Protein AF-A0A969U3T2-F1 (afdb_monomer_lite)

Sequence (110 aa):
MPQEIKPEDNSDESRTGAAPESEQHIDAGDNSSETPTKAPPAAEQQVVRITLVGSRKAVLKTIHTLYLLGFAEVSDWSPPQPVKNSNDVASSLIRRQGTGTIEPSVKPNT

Foldseek 3Di:
DDDDDDPDDDDDDDDDDDDDDDDPDDDDDDDDPPDPPPDPPPQPWDKDKDKDKDAPVVVVVVLVVCVVVVNDDSVQKDDFDDDPPDNMTMIMGIDTHGPPPPPPPPDPDD

Radius of gyration: 33.21 Å; chains: 1; bounding box: 45×76×102 Å

Structure (mmCIF, N/CA/C/O backbone):
data_AF-A0A969U3T2-F1
#
_entry.id   AF-A0A969U3T2-F1
#
loop_
_atom_site.group_PDB
_atom_site.id
_atom_site.type_symbol
_atom_site.label_atom_id
_atom_site.label_alt_id
_atom_site.label_comp_id
_atom_site.label_asym_id
_atom_site.label_entity_id
_atom_site.label_seq_id
_atom_site.pdbx_PDB_ins_code
_atom_site.Cartn_x
_atom_site.Cartn_y
_atom_site.Cartn_z
_atom_site.occupancy
_atom_site.B_iso_or_equiv
_atom_site.auth_seq_id
_atom_site.auth_comp_id
_atom_site.auth_asym_id
_atom_site.auth_atom_id
_atom_site.pdbx_PDB_model_num
ATOM 1 N N . MET A 1 1 ? -3.161 42.250 -54.167 1.00 36.38 1 MET A N 1
ATOM 2 C CA . MET A 1 1 ? -3.877 41.427 -53.168 1.00 36.38 1 MET A CA 1
ATOM 3 C C . MET A 1 1 ? -2.840 40.721 -52.304 1.00 36.38 1 MET A C 1
ATOM 5 O O . MET A 1 1 ? -1.943 40.159 -52.921 1.00 36.38 1 MET A O 1
ATOM 9 N N . PRO A 1 2 ? -2.969 40.642 -50.966 1.00 49.47 2 PRO A N 1
ATOM 10 C CA . PRO A 1 2 ? -3.342 41.642 -49.943 1.00 49.47 2 PRO A CA 1
ATOM 11 C C . PRO A 1 2 ? -2.085 42.140 -49.161 1.00 49.47 2 PRO A C 1
ATOM 13 O O . PRO A 1 2 ? -1.178 41.362 -48.907 1.00 49.47 2 PRO A O 1
ATOM 16 N N . GLN A 1 3 ? -1.839 43.451 -49.063 1.00 42.38 3 GLN A N 1
ATOM 17 C CA . GLN A 1 3 ? -2.119 44.411 -47.968 1.00 42.38 3 GLN A CA 1
ATOM 18 C C . GLN A 1 3 ? -1.319 44.216 -46.658 1.00 42.38 3 GLN A C 1
ATOM 20 O O . GLN A 1 3 ? -1.590 43.331 -45.853 1.00 42.38 3 GLN A O 1
ATOM 25 N N . GLU A 1 4 ? -0.344 45.115 -46.500 1.00 52.62 4 GLU A N 1
ATOM 26 C CA . GLU A 1 4 ? 0.598 45.330 -45.398 1.00 52.62 4 GLU A CA 1
ATOM 27 C C . GLU A 1 4 ? -0.090 46.062 -44.235 1.00 52.62 4 GLU A C 1
ATOM 29 O O . GLU A 1 4 ? -0.755 47.078 -44.439 1.00 52.62 4 GLU A O 1
ATOM 34 N N . ILE A 1 5 ? 0.036 45.534 -43.015 1.00 61.72 5 ILE A N 1
ATOM 35 C CA . ILE A 1 5 ? -0.630 46.078 -41.827 1.00 61.72 5 ILE A CA 1
ATOM 36 C C . ILE A 1 5 ? 0.325 47.079 -41.164 1.00 61.72 5 ILE A C 1
ATOM 38 O O . ILE A 1 5 ? 1.328 46.687 -40.569 1.00 61.72 5 ILE A O 1
ATOM 42 N N . LYS A 1 6 ? 0.034 48.377 -41.304 1.00 60.59 6 LYS A N 1
ATOM 43 C CA . LYS A 1 6 ? 0.716 49.457 -40.574 1.00 60.59 6 LYS A CA 1
ATOM 44 C C . LYS A 1 6 ? 0.370 49.391 -39.079 1.00 60.59 6 LYS A C 1
ATOM 46 O O . LYS A 1 6 ? -0.797 49.177 -38.757 1.00 60.59 6 LYS A O 1
ATOM 51 N N . PRO A 1 7 ? 1.323 49.658 -38.169 1.00 54.84 7 PRO A N 1
ATOM 52 C CA . PRO A 1 7 ? 0.989 50.044 -36.808 1.00 54.84 7 PRO A CA 1
ATOM 53 C C . PRO A 1 7 ? 0.496 51.497 -36.821 1.00 54.84 7 PRO A C 1
ATOM 55 O O . PRO A 1 7 ? 1.249 52.410 -37.164 1.00 54.84 7 PRO A O 1
ATOM 58 N N . GLU A 1 8 ? -0.781 51.699 -36.507 1.00 58.56 8 GLU A N 1
ATOM 59 C CA . GLU A 1 8 ? -1.335 53.027 -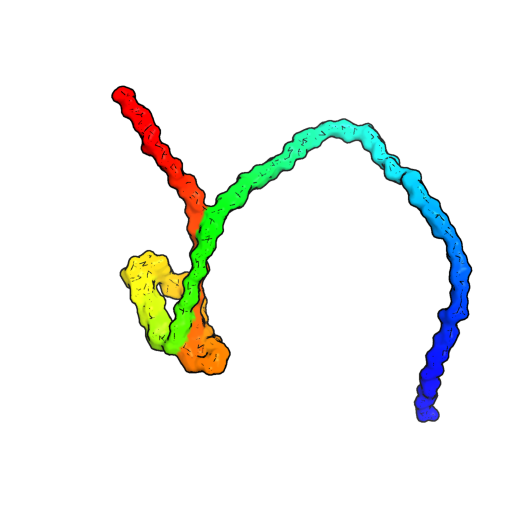36.256 1.00 58.56 8 GLU A CA 1
ATOM 60 C C . GLU A 1 8 ? -0.918 53.509 -34.865 1.00 58.56 8 GLU A C 1
ATOM 62 O O . GLU A 1 8 ? -1.180 52.884 -33.837 1.00 58.56 8 GLU A O 1
ATOM 67 N N . ASP A 1 9 ? -0.213 54.630 -34.911 1.00 52.78 9 ASP A N 1
ATOM 68 C CA . ASP A 1 9 ? 0.022 55.593 -33.855 1.00 52.78 9 ASP A CA 1
ATOM 69 C C . ASP A 1 9 ? -1.296 55.988 -33.170 1.00 52.78 9 ASP A C 1
ATOM 71 O O . ASP A 1 9 ? -2.255 56.377 -33.835 1.00 52.78 9 ASP A O 1
ATOM 75 N N . ASN A 1 10 ? -1.345 55.886 -31.843 1.00 50.62 10 ASN A N 1
ATOM 76 C CA . ASN A 1 10 ? -2.302 56.652 -31.052 1.00 50.62 10 ASN A CA 1
ATOM 77 C C . ASN A 1 10 ? -1.682 56.945 -29.682 1.00 50.62 10 ASN A C 1
ATOM 79 O O . ASN A 1 10 ? -1.963 56.288 -28.677 1.00 50.62 10 ASN A O 1
ATOM 83 N N . SER A 1 11 ? -0.765 57.908 -29.678 1.00 54.47 11 SER A N 1
ATOM 84 C CA . SER A 1 11 ? -0.454 58.680 -28.481 1.00 54.47 11 SER A CA 1
ATOM 85 C C . SER A 1 11 ? -1.374 59.894 -28.497 1.00 54.47 11 SER A C 1
ATOM 87 O O . SER A 1 11 ? -1.237 60.687 -29.416 1.00 54.47 11 SER A O 1
ATOM 89 N N . ASP A 1 12 ? -2.256 60.071 -27.509 1.00 44.03 12 ASP A N 1
ATOM 90 C CA . ASP A 1 12 ? -2.364 61.392 -26.881 1.00 44.03 12 ASP A CA 1
ATOM 91 C C . ASP A 1 12 ? -3.111 61.432 -25.535 1.00 44.03 12 ASP A C 1
ATOM 93 O O . ASP A 1 12 ? -4.100 60.740 -25.298 1.00 44.03 12 ASP A O 1
ATOM 97 N N . GLU A 1 13 ? -2.562 62.307 -24.696 1.00 47.41 13 GLU A N 1
ATOM 98 C CA . GLU A 1 13 ? -3.147 63.126 -23.632 1.00 47.41 13 GLU A CA 1
ATOM 99 C C . GLU A 1 13 ? -3.971 62.524 -22.471 1.00 47.41 13 GLU A C 1
ATOM 101 O O . GLU A 1 13 ? -5.192 62.404 -22.477 1.00 47.41 13 GLU A O 1
ATOM 106 N N . SER A 1 14 ? -3.261 62.322 -21.356 1.00 49.41 14 SER A N 1
ATOM 107 C CA . SER A 1 14 ? -3.379 63.108 -20.111 1.00 49.41 14 SER A CA 1
ATOM 108 C C . SER A 1 14 ? -4.633 63.980 -19.890 1.00 49.41 14 SER A C 1
ATOM 110 O O . SER A 1 14 ? -4.778 65.013 -20.534 1.00 49.41 14 SER A O 1
ATOM 112 N N . ARG A 1 15 ? -5.411 63.691 -18.829 1.00 37.94 15 ARG A N 1
ATOM 113 C CA . ARG A 1 15 ? -6.008 64.657 -17.859 1.00 37.94 15 ARG A CA 1
ATOM 114 C C . ARG A 1 15 ? -6.878 63.902 -16.841 1.00 37.94 15 ARG A C 1
ATOM 116 O O . ARG A 1 15 ? -7.762 63.154 -17.218 1.00 37.94 15 ARG A O 1
ATOM 123 N N . THR A 1 16 ? -6.517 63.923 -15.557 1.00 42.00 16 THR A N 1
ATOM 124 C CA . THR A 1 16 ? -7.070 64.823 -14.516 1.00 42.00 16 THR A CA 1
ATOM 125 C C . THR A 1 16 ? -8.369 64.315 -13.889 1.00 42.00 16 THR A C 1
ATOM 127 O O . THR A 1 16 ? -9.340 64.054 -14.582 1.00 42.00 16 THR A O 1
ATOM 130 N N . GLY A 1 17 ? -8.398 64.291 -12.554 1.00 38.97 17 GLY A N 1
ATOM 131 C CA . GLY A 1 17 ? -9.612 64.133 -11.746 1.00 38.97 17 GLY A CA 1
ATOM 132 C C . GLY A 1 17 ? -9.395 63.088 -10.659 1.00 38.97 17 GLY A C 1
ATOM 133 O O . GLY A 1 17 ? -9.463 61.901 -10.928 1.00 38.97 17 GLY A O 1
ATOM 134 N N . ALA A 1 18 ? -8.874 63.493 -9.503 1.00 41.56 18 ALA A N 1
ATOM 135 C CA . ALA A 1 18 ? -9.685 63.843 -8.333 1.00 41.56 18 ALA A CA 1
ATOM 136 C C . ALA A 1 18 ? -10.131 62.592 -7.558 1.00 41.56 18 ALA A C 1
ATOM 138 O O . ALA A 1 18 ? -10.840 61.734 -8.073 1.00 41.56 18 ALA A O 1
ATOM 139 N N . ALA A 1 19 ? -9.695 62.504 -6.302 1.00 51.41 19 ALA A N 1
ATOM 140 C CA . ALA A 1 19 ? -10.286 61.597 -5.332 1.00 51.41 19 ALA A CA 1
ATOM 141 C C . ALA A 1 19 ? -11.789 61.889 -5.196 1.00 51.41 19 ALA A C 1
ATOM 143 O O . ALA A 1 19 ? -12.174 63.059 -5.203 1.00 51.41 19 ALA A O 1
ATOM 144 N N . PRO A 1 20 ? -12.620 60.866 -4.973 1.00 50.00 20 PRO A N 1
ATOM 145 C CA . PRO A 1 20 ? -13.799 61.025 -4.155 1.00 50.00 20 PRO A CA 1
ATOM 146 C C . PRO A 1 20 ? -13.546 60.348 -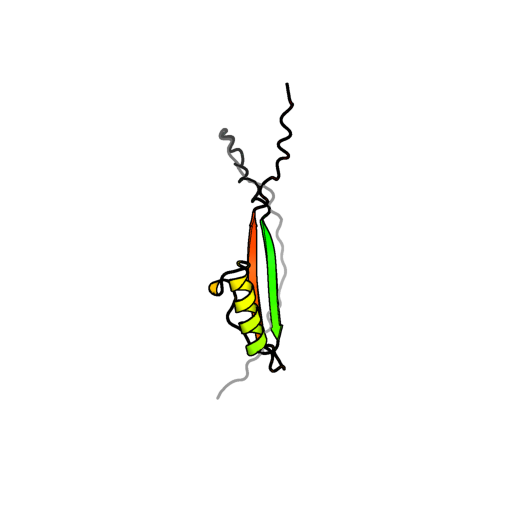2.811 1.00 50.00 20 PRO A C 1
ATOM 148 O O . PRO A 1 20 ? -13.387 59.131 -2.697 1.00 50.00 20 PRO A O 1
ATOM 151 N N . GLU A 1 21 ? -13.463 61.207 -1.805 1.00 45.28 21 GLU A N 1
ATOM 152 C CA . GLU A 1 21 ? -13.693 60.882 -0.412 1.00 45.28 21 GLU A CA 1
ATOM 153 C C . GLU A 1 21 ? -15.050 60.182 -0.241 1.00 45.28 21 GLU A C 1
ATOM 155 O O . GLU A 1 21 ? -16.011 60.460 -0.954 1.00 45.28 21 GLU A O 1
ATOM 160 N N . SER A 1 22 ? -15.067 59.258 0.717 1.00 51.56 22 SER A N 1
ATOM 161 C CA . SER A 1 22 ? -16.125 59.025 1.699 1.00 51.56 22 SER A CA 1
ATOM 162 C C . SER A 1 22 ? -17.565 59.344 1.301 1.00 51.56 22 SER A C 1
ATOM 164 O O . SER A 1 22 ? -17.946 60.502 1.287 1.00 51.56 22 SER A O 1
ATOM 166 N N . GLU A 1 23 ? -18.392 58.300 1.204 1.00 49.19 23 GLU A N 1
ATOM 167 C CA . GLU A 1 23 ? -19.716 58.271 1.846 1.00 49.19 23 GLU A CA 1
ATOM 168 C C . GLU A 1 23 ? -20.237 56.821 1.878 1.00 49.19 23 GLU A C 1
ATOM 170 O O . GLU A 1 23 ? -21.015 56.374 1.040 1.00 49.19 23 GLU A O 1
ATOM 175 N N . GLN A 1 24 ? -19.763 56.039 2.856 1.00 52.97 24 GLN A N 1
ATOM 176 C CA . GLN A 1 24 ? -20.467 54.826 3.278 1.00 52.97 24 GLN A CA 1
ATOM 177 C C . GLN A 1 24 ? -21.530 55.242 4.292 1.00 52.97 24 GLN A C 1
ATOM 179 O O . GLN A 1 24 ? -21.236 55.477 5.462 1.00 52.97 24 GLN A O 1
ATOM 184 N N . HIS A 1 25 ? -22.764 55.362 3.819 1.00 44.28 25 HIS A N 1
ATOM 185 C CA . HIS A 1 25 ? -23.936 55.546 4.660 1.00 44.28 25 HIS A CA 1
ATOM 186 C C . HIS A 1 25 ? -24.321 54.178 5.246 1.00 44.28 25 HIS A C 1
ATOM 188 O O . HIS A 1 25 ? -24.993 53.388 4.583 1.00 44.28 25 HIS A O 1
ATOM 194 N N . ILE A 1 26 ? -23.847 53.862 6.456 1.00 55.03 26 ILE A N 1
ATOM 195 C CA . ILE A 1 26 ? -24.353 52.719 7.228 1.00 55.03 26 ILE A CA 1
ATOM 196 C C . ILE A 1 26 ? -25.357 53.222 8.264 1.00 55.03 26 ILE A C 1
ATOM 198 O O . ILE A 1 26 ? -25.014 53.904 9.227 1.00 55.03 26 ILE A O 1
ATOM 202 N N . ASP A 1 27 ? -26.620 52.910 7.989 1.00 52.56 27 ASP A N 1
ATOM 203 C CA . ASP A 1 27 ? -27.760 53.108 8.874 1.00 52.56 27 ASP A CA 1
ATOM 204 C C . ASP A 1 27 ? -27.610 52.228 10.126 1.00 52.56 27 ASP A C 1
ATOM 206 O O . ASP A 1 27 ? -27.190 51.069 10.055 1.00 52.56 27 ASP A O 1
ATOM 210 N N . ALA A 1 28 ? -27.901 52.808 11.287 1.00 58.16 28 ALA A N 1
ATOM 211 C CA . ALA A 1 28 ? -27.817 52.139 12.573 1.00 58.16 28 ALA A CA 1
ATOM 212 C C . ALA A 1 28 ? -29.054 51.254 12.790 1.00 58.16 28 ALA A C 1
ATOM 214 O O . ALA A 1 28 ? -30.165 51.760 12.911 1.00 58.16 28 ALA A O 1
ATOM 215 N N . GLY A 1 29 ? -28.848 49.943 12.925 1.00 45.25 29 GLY A N 1
ATOM 216 C CA . GLY A 1 29 ? -29.920 48.987 13.203 1.00 45.25 29 GLY A CA 1
ATOM 217 C C . GLY A 1 29 ? -29.434 47.730 13.921 1.00 45.25 29 GLY A C 1
ATOM 218 O O . GLY A 1 29 ? -29.166 46.721 13.288 1.00 45.25 29 GLY A O 1
ATOM 219 N N . ASP A 1 30 ? -29.308 47.852 15.241 1.00 44.44 30 ASP A N 1
ATOM 220 C CA . ASP A 1 30 ? -29.564 46.853 16.293 1.00 44.44 30 ASP A CA 1
ATOM 221 C C . ASP A 1 30 ? -29.065 45.390 16.149 1.00 44.44 30 ASP A C 1
ATOM 223 O O . ASP A 1 30 ? -29.623 44.549 15.452 1.00 44.44 30 ASP A O 1
ATOM 227 N N . ASN A 1 31 ? -28.028 45.099 16.943 1.00 58.19 31 ASN A N 1
ATOM 228 C CA . ASN A 1 31 ? -27.806 43.903 17.765 1.00 58.19 31 ASN A CA 1
ATOM 229 C C . ASN A 1 31 ? -28.385 42.541 17.310 1.00 58.19 31 ASN A C 1
ATOM 231 O O . ASN A 1 31 ? -29.530 42.185 17.585 1.00 58.19 31 ASN A O 1
ATOM 235 N N . SER A 1 32 ? -27.493 41.655 16.868 1.00 49.19 32 SER A N 1
ATOM 236 C CA . SER A 1 32 ? -27.493 40.264 17.333 1.00 49.19 32 SER A CA 1
ATOM 237 C C . SER A 1 32 ? -26.057 39.764 17.394 1.00 49.19 32 SER A C 1
ATOM 239 O O . SER A 1 32 ? -25.341 39.720 16.399 1.00 49.19 32 SER A O 1
ATOM 241 N N . SER A 1 33 ? -25.616 39.458 18.612 1.00 53.53 33 SER A N 1
ATOM 242 C CA . SER A 1 33 ? -24.301 38.909 18.916 1.00 53.53 33 SER A CA 1
ATOM 243 C C . SER A 1 33 ? -24.183 37.499 18.328 1.00 53.53 33 SER A C 1
ATOM 245 O O . SER A 1 33 ? -24.454 36.500 18.993 1.00 53.53 33 SER A O 1
ATOM 247 N N . GLU A 1 34 ? -23.793 37.404 17.059 1.00 54.28 34 GLU A N 1
ATOM 248 C CA . GLU A 1 34 ? -23.301 36.155 16.495 1.00 54.28 34 GLU A CA 1
ATOM 249 C C . GLU A 1 34 ? -21.894 35.934 17.045 1.00 54.28 34 GLU A C 1
ATOM 251 O O . GLU A 1 34 ? -20.886 36.416 16.527 1.00 54.28 34 GLU A O 1
ATOM 256 N N . THR A 1 35 ? -21.826 35.220 18.166 1.00 55.22 35 THR A N 1
ATOM 257 C CA . THR A 1 35 ? -20.577 34.587 18.569 1.00 55.22 35 THR A CA 1
ATOM 258 C C . THR A 1 35 ? -20.115 33.726 17.390 1.00 55.22 35 THR A C 1
ATOM 260 O O . THR A 1 35 ? -20.899 32.907 16.899 1.00 55.22 35 THR A O 1
ATOM 263 N N . PRO A 1 36 ? -18.873 33.872 16.888 1.00 55.62 36 PRO A N 1
ATOM 264 C CA . PRO A 1 36 ? -18.361 32.901 15.946 1.00 55.62 36 PRO A CA 1
ATOM 265 C C . PRO A 1 36 ? -18.310 31.599 16.734 1.00 55.62 36 PRO A C 1
ATOM 267 O O . PRO A 1 36 ? -17.497 31.449 17.649 1.00 55.62 36 PRO A O 1
ATOM 270 N N . THR A 1 37 ? -19.231 30.681 16.435 1.00 56.62 37 THR A N 1
ATOM 271 C CA . THR A 1 37 ? -19.152 29.309 16.920 1.00 56.62 37 THR A CA 1
ATOM 272 C C . THR A 1 37 ? -17.832 28.782 16.389 1.00 56.62 37 THR A C 1
ATOM 274 O O . THR A 1 37 ? -17.708 28.402 15.226 1.00 56.62 37 THR A O 1
ATOM 277 N N . LYS A 1 38 ? -16.803 28.867 17.235 1.00 59.69 38 LYS A N 1
ATOM 278 C CA . LYS A 1 38 ? -15.486 28.312 16.990 1.00 59.69 38 LYS A CA 1
ATOM 279 C C . LYS A 1 38 ? -15.737 26.831 16.780 1.00 59.69 38 LYS A C 1
ATOM 281 O O . LYS A 1 38 ? -16.006 26.112 17.742 1.00 59.69 38 LYS A O 1
ATOM 286 N N . ALA A 1 39 ? -15.708 26.404 15.517 1.00 64.56 39 ALA A N 1
ATOM 287 C CA . ALA A 1 39 ? -15.652 24.996 15.176 1.00 64.56 39 ALA A CA 1
ATOM 288 C C . ALA A 1 39 ? -14.622 24.354 16.120 1.00 64.56 39 ALA A C 1
ATOM 290 O O . ALA A 1 39 ? -13.557 24.959 16.322 1.00 64.56 39 ALA A O 1
ATOM 291 N N . PRO A 1 40 ? -14.938 23.211 16.760 1.00 64.50 40 PRO A N 1
ATOM 292 C CA . PRO A 1 40 ? -13.991 22.547 17.644 1.00 64.50 40 PRO A CA 1
ATOM 293 C C . PRO A 1 40 ? -12.641 22.486 16.929 1.00 64.50 40 PRO A C 1
ATOM 295 O O . PRO A 1 40 ? -12.639 22.162 15.735 1.00 64.50 40 PRO A O 1
ATOM 298 N N . PRO A 1 41 ? -11.523 22.862 17.583 1.00 59.78 41 PRO A N 1
ATOM 299 C CA . PRO A 1 41 ? -10.220 22.804 16.939 1.00 59.78 41 PRO A CA 1
ATOM 300 C C . PRO A 1 41 ? -10.093 21.407 16.350 1.00 59.78 41 PRO A C 1
ATOM 302 O O . PRO A 1 41 ? -10.264 20.427 17.076 1.00 59.78 41 PRO A O 1
ATOM 305 N N . ALA A 1 42 ? -9.938 21.332 15.025 1.00 64.12 42 ALA A N 1
ATOM 306 C CA . ALA A 1 42 ? -9.821 20.068 14.324 1.00 64.12 42 ALA A CA 1
ATOM 307 C C . ALA A 1 42 ? -8.740 19.280 15.057 1.00 64.12 42 ALA A C 1
ATOM 309 O O . ALA A 1 42 ? -7.590 19.715 15.059 1.00 64.12 42 ALA A O 1
ATOM 310 N N . ALA A 1 43 ? -9.140 18.214 15.761 1.00 65.19 43 ALA A N 1
ATOM 311 C CA . ALA A 1 43 ? -8.224 17.418 16.562 1.00 65.19 43 ALA A CA 1
ATOM 312 C C . ALA A 1 43 ? -7.004 17.133 15.689 1.00 65.19 43 ALA A C 1
ATOM 314 O O . ALA A 1 43 ? -7.177 16.671 14.558 1.00 65.19 43 ALA A O 1
ATOM 315 N N . GLU A 1 44 ? -5.813 17.514 16.149 1.00 67.94 44 GLU A N 1
ATOM 316 C CA . GLU A 1 44 ? -4.598 17.449 15.342 1.00 67.94 44 GLU A CA 1
ATOM 317 C C . GLU A 1 44 ? -4.357 15.983 14.972 1.00 67.94 44 GLU A C 1
ATOM 319 O O . GLU A 1 44 ? -3.879 15.183 15.774 1.00 67.94 44 GLU A O 1
ATOM 324 N N . GLN A 1 45 ? -4.795 15.588 13.777 1.00 74.38 45 GLN A N 1
ATOM 325 C CA . GLN A 1 45 ? -4.668 14.220 13.301 1.00 74.38 45 GLN A CA 1
ATOM 326 C C . GLN A 1 45 ? -3.224 14.021 12.861 1.00 74.38 45 GLN A C 1
ATOM 328 O O . GLN A 1 45 ? -2.785 14.608 11.869 1.00 74.38 45 GLN A O 1
ATOM 333 N N . GLN A 1 46 ? -2.487 13.167 13.564 1.00 82.56 46 GLN A N 1
ATOM 334 C CA . GLN A 1 46 ? -1.140 12.812 13.149 1.00 82.56 46 GLN A CA 1
ATOM 335 C C . GLN A 1 46 ? -1.223 11.951 11.887 1.00 82.56 46 GLN A C 1
ATOM 337 O O . GLN A 1 46 ? -1.806 10.865 11.890 1.00 82.56 46 GLN A O 1
ATOM 342 N N . VAL A 1 47 ? -0.642 12.433 10.789 1.00 89.25 47 VAL A N 1
ATOM 343 C CA . VAL A 1 47 ? -0.606 11.699 9.521 1.00 89.25 47 VAL A CA 1
ATOM 344 C C . VAL A 1 47 ? 0.704 10.923 9.421 1.00 89.25 47 VAL A C 1
ATOM 346 O O . VAL A 1 47 ? 1.779 11.514 9.363 1.00 89.25 47 VAL A O 1
ATOM 349 N N . VAL A 1 48 ? 0.613 9.597 9.351 1.00 91.06 48 VAL A N 1
ATOM 350 C CA . VAL A 1 48 ? 1.740 8.698 9.080 1.00 91.06 48 VAL A CA 1
ATOM 351 C C . VAL A 1 48 ? 1.739 8.352 7.594 1.00 91.06 48 VAL A C 1
ATOM 353 O O . VAL A 1 48 ? 0.717 7.928 7.050 1.00 91.06 48 VAL A O 1
ATOM 356 N N . ARG A 1 49 ? 2.885 8.537 6.933 1.00 95.19 49 ARG A N 1
ATOM 357 C CA . ARG A 1 49 ? 3.096 8.1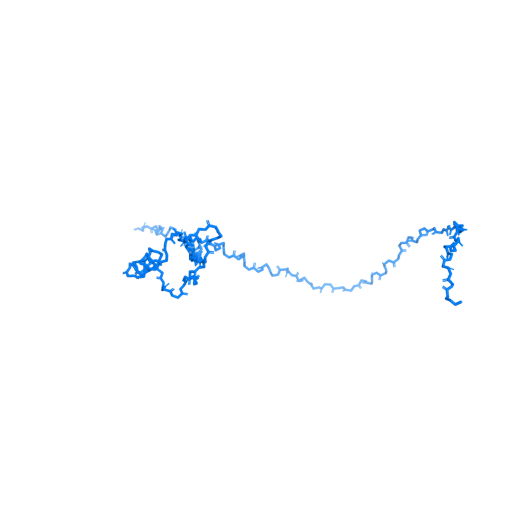74 5.525 1.00 95.19 49 ARG A CA 1
ATOM 358 C C . ARG A 1 49 ? 4.237 7.173 5.426 1.00 95.19 49 ARG A C 1
ATOM 360 O O . ARG A 1 49 ? 5.308 7.421 5.973 1.00 95.19 49 ARG A O 1
ATOM 367 N N . ILE A 1 50 ? 4.012 6.070 4.723 1.00 96.25 50 ILE A N 1
ATOM 368 C CA . ILE A 1 50 ? 5.009 5.017 4.506 1.00 96.25 50 ILE A CA 1
ATOM 369 C C . ILE A 1 50 ? 5.107 4.761 3.011 1.00 96.25 50 ILE A C 1
ATOM 371 O O . ILE A 1 50 ? 4.083 4.589 2.358 1.00 96.25 50 ILE A O 1
ATOM 375 N N . THR A 1 51 ? 6.328 4.702 2.485 1.00 97.25 51 THR A N 1
ATOM 376 C CA . THR A 1 51 ? 6.593 4.359 1.085 1.00 97.25 51 THR A CA 1
ATOM 377 C C . THR A 1 51 ? 7.560 3.187 1.036 1.00 97.25 51 THR A C 1
ATOM 379 O O . THR A 1 51 ? 8.664 3.263 1.572 1.00 97.25 51 THR A O 1
ATOM 382 N N . LEU A 1 52 ? 7.150 2.106 0.382 1.00 97.44 52 LEU A N 1
ATOM 383 C CA . LEU A 1 52 ? 7.995 0.957 0.081 1.00 97.44 52 LEU A CA 1
ATOM 384 C C . LEU A 1 52 ? 8.554 1.128 -1.326 1.00 97.44 52 LEU A C 1
ATOM 386 O O . LEU A 1 52 ? 7.771 1.328 -2.249 1.00 97.44 52 LEU A O 1
ATOM 390 N N . VAL A 1 53 ? 9.874 1.025 -1.492 1.00 97.00 53 VAL A N 1
ATOM 391 C CA . VAL A 1 53 ? 10.549 1.100 -2.796 1.00 97.00 53 VAL A CA 1
ATOM 392 C C . VAL A 1 53 ? 11.441 -0.120 -2.983 1.00 97.00 53 VAL A C 1
ATOM 394 O O . VAL A 1 53 ? 12.184 -0.497 -2.079 1.00 97.00 53 VAL A O 1
ATOM 397 N N . GLY A 1 54 ? 11.365 -0.738 -4.157 1.00 96.19 54 GLY A N 1
ATOM 398 C CA . GLY A 1 54 ? 12.245 -1.832 -4.560 1.00 96.19 54 GLY A CA 1
ATOM 399 C C . GLY A 1 54 ? 11.624 -2.665 -5.672 1.00 96.19 54 GLY A C 1
ATOM 400 O O . GLY A 1 54 ? 10.614 -2.281 -6.262 1.00 96.19 54 GLY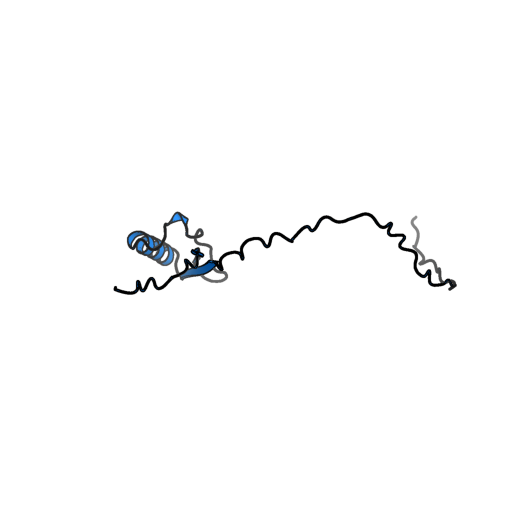 A O 1
ATOM 401 N N . SER A 1 55 ? 12.184 -3.846 -5.939 1.00 96.62 55 SER A N 1
ATOM 402 C CA . SER A 1 55 ? 11.612 -4.737 -6.954 1.00 96.62 55 SER A CA 1
ATOM 403 C C . SER A 1 55 ? 10.133 -5.035 -6.678 1.00 96.62 55 SER A C 1
ATOM 405 O O . SER A 1 55 ? 9.720 -5.213 -5.526 1.00 96.62 55 SER A O 1
ATOM 407 N N . ARG A 1 56 ? 9.329 -5.192 -7.737 1.00 96.12 56 ARG A N 1
ATOM 408 C CA . ARG A 1 56 ? 7.890 -5.494 -7.612 1.00 96.12 56 ARG A CA 1
ATOM 409 C C . ARG A 1 56 ? 7.605 -6.697 -6.712 1.00 96.12 56 ARG A C 1
ATOM 411 O O . ARG A 1 56 ? 6.667 -6.670 -5.922 1.00 96.12 56 ARG A O 1
ATOM 418 N N . LYS A 1 57 ? 8.437 -7.739 -6.794 1.00 97.44 57 LYS A N 1
ATOM 419 C CA . LYS A 1 57 ? 8.320 -8.935 -5.947 1.00 97.44 57 LYS A CA 1
ATOM 420 C C . LYS A 1 57 ? 8.590 -8.624 -4.474 1.00 97.44 57 LYS A C 1
ATOM 422 O O . LYS A 1 57 ? 7.887 -9.157 -3.621 1.00 97.44 57 LYS A O 1
ATOM 427 N N . ALA A 1 58 ? 9.596 -7.803 -4.179 1.00 97.62 58 ALA A N 1
ATOM 428 C CA . ALA A 1 58 ? 9.916 -7.413 -2.809 1.00 97.62 58 ALA A CA 1
ATOM 429 C C . ALA A 1 58 ? 8.804 -6.545 -2.209 1.00 97.62 58 ALA A C 1
ATOM 431 O O . ALA A 1 58 ? 8.323 -6.866 -1.129 1.00 97.62 58 ALA A O 1
ATOM 432 N N . VAL A 1 59 ? 8.327 -5.530 -2.939 1.00 97.88 59 VAL A N 1
ATOM 433 C CA . VAL A 1 59 ? 7.247 -4.641 -2.474 1.00 97.88 59 VAL A CA 1
ATOM 434 C C . VAL A 1 59 ? 5.977 -5.429 -2.146 1.00 97.88 59 VAL A C 1
ATOM 436 O O . VAL A 1 59 ? 5.457 -5.305 -1.041 1.00 97.88 59 VAL A O 1
ATOM 439 N N . LEU A 1 60 ? 5.522 -6.307 -3.047 1.00 97.94 60 LEU A N 1
ATOM 440 C CA . LEU A 1 60 ? 4.324 -7.123 -2.808 1.00 97.94 60 LEU A CA 1
ATOM 441 C C . LEU A 1 60 ? 4.486 -8.077 -1.619 1.00 97.94 60 LEU A C 1
ATOM 443 O O . LEU A 1 60 ? 3.564 -8.224 -0.820 1.00 97.94 60 LEU A O 1
ATOM 447 N N . LYS A 1 61 ? 5.661 -8.704 -1.477 1.00 98.19 61 LYS A N 1
ATOM 448 C CA . LYS A 1 61 ? 5.957 -9.555 -0.319 1.00 98.19 61 LYS A CA 1
ATOM 449 C C . LYS A 1 61 ? 5.904 -8.763 0.981 1.00 98.19 61 LYS A C 1
ATOM 451 O O . LYS A 1 61 ? 5.295 -9.235 1.930 1.00 98.19 61 LYS A O 1
ATOM 456 N N . THR A 1 62 ? 6.500 -7.575 1.019 1.00 98.25 62 THR A N 1
ATOM 457 C CA . THR A 1 62 ? 6.486 -6.724 2.212 1.00 98.25 62 THR A CA 1
ATOM 458 C C . THR A 1 62 ? 5.067 -6.292 2.573 1.00 98.25 62 THR A C 1
ATOM 460 O O . THR A 1 62 ? 4.702 -6.401 3.739 1.00 98.25 62 THR A O 1
ATOM 463 N N . ILE A 1 63 ? 4.242 -5.890 1.598 1.00 98.19 63 ILE A N 1
ATOM 464 C CA . ILE A 1 63 ? 2.823 -5.557 1.830 1.00 98.19 63 ILE A CA 1
ATOM 465 C C . ILE A 1 63 ? 2.080 -6.750 2.440 1.00 98.19 63 ILE A C 1
ATOM 467 O O . ILE A 1 63 ? 1.419 -6.601 3.464 1.00 98.19 63 ILE A O 1
ATOM 471 N N . HIS A 1 64 ? 2.238 -7.947 1.867 1.00 98.25 64 HIS A N 1
ATOM 472 C CA . HIS A 1 64 ? 1.624 -9.161 2.411 1.00 98.25 64 HIS A CA 1
ATOM 473 C C . HIS A 1 64 ? 2.120 -9.486 3.826 1.00 98.25 64 HIS A C 1
ATOM 475 O O . HIS A 1 64 ? 1.321 -9.860 4.678 1.00 98.25 64 HIS A O 1
ATOM 481 N N . THR A 1 65 ? 3.415 -9.329 4.107 1.00 98.31 65 THR A N 1
ATOM 482 C CA . THR A 1 65 ? 3.954 -9.528 5.459 1.00 98.31 65 THR A CA 1
ATOM 483 C C . THR A 1 65 ? 3.340 -8.539 6.449 1.00 98.31 65 THR A C 1
ATOM 485 O O . THR A 1 65 ? 2.930 -8.944 7.530 1.00 98.31 65 THR A O 1
ATOM 488 N N . LEU A 1 66 ? 3.235 -7.256 6.090 1.00 97.44 66 LEU A N 1
ATOM 489 C CA . LEU A 1 66 ? 2.633 -6.231 6.949 1.00 97.44 66 LEU A CA 1
ATOM 490 C C . LEU A 1 66 ? 1.140 -6.486 7.187 1.00 97.44 66 LEU A C 1
ATOM 492 O O . LEU A 1 66 ? 0.663 -6.280 8.302 1.00 97.44 66 LEU A O 1
ATOM 496 N N . TYR A 1 67 ? 0.433 -7.004 6.185 1.00 97.81 67 TYR A N 1
ATOM 497 C CA . TYR A 1 67 ? -0.939 -7.478 6.339 1.00 97.81 67 TYR A CA 1
ATOM 498 C C . TYR A 1 67 ? -1.043 -8.628 7.349 1.00 97.81 67 TYR A C 1
ATOM 500 O O . TYR A 1 67 ? -1.829 -8.551 8.289 1.00 97.81 67 TYR A O 1
ATOM 508 N N . LEU A 1 68 ? -0.195 -9.655 7.229 1.00 98.06 68 LEU A N 1
ATOM 509 C CA . LEU A 1 68 ? -0.181 -10.789 8.164 1.00 98.06 68 LEU A CA 1
ATOM 510 C C . LEU A 1 68 ? 0.175 -10.383 9.603 1.00 98.06 68 LEU A C 1
ATOM 512 O O . LEU A 1 68 ? -0.242 -11.046 10.548 1.00 98.06 68 LEU A O 1
ATOM 516 N N . LEU A 1 69 ? 0.930 -9.296 9.775 1.00 97.94 69 LEU A N 1
ATOM 517 C CA . LEU A 1 69 ? 1.246 -8.713 11.082 1.00 97.94 69 LEU A CA 1
ATOM 518 C C . LEU A 1 69 ? 0.126 -7.809 11.633 1.00 97.94 69 LEU A C 1
ATOM 520 O O . LEU A 1 69 ? 0.279 -7.261 12.723 1.00 97.94 69 LEU A O 1
ATOM 524 N N . GLY A 1 70 ? -0.973 -7.617 10.896 1.00 95.19 70 GLY A N 1
ATOM 525 C CA . GLY A 1 70 ? -2.074 -6.729 11.280 1.00 95.19 70 GLY A CA 1
ATOM 526 C C . GLY A 1 70 ? -1.711 -5.241 11.234 1.00 95.19 70 GLY A C 1
ATOM 527 O O . GLY A 1 70 ? -2.360 -4.424 11.884 1.00 95.19 70 GLY A O 1
ATOM 528 N N . PHE A 1 71 ? -0.652 -4.875 10.507 1.00 94.81 71 PHE A N 1
ATOM 529 C CA . PHE A 1 71 ? -0.170 -3.496 10.453 1.00 94.81 71 PHE A CA 1
ATOM 530 C C . PHE A 1 71 ? -1.061 -2.599 9.578 1.00 94.81 71 PHE A C 1
ATOM 532 O O . PHE A 1 71 ? -1.363 -1.465 9.961 1.00 94.81 71 PHE A O 1
ATOM 539 N N . ALA A 1 72 ? -1.453 -3.096 8.403 1.00 95.69 72 ALA A N 1
ATOM 540 C CA . ALA A 1 72 ? -2.329 -2.418 7.449 1.00 95.69 72 ALA A CA 1
ATOM 541 C C . ALA A 1 72 ? -2.985 -3.437 6.507 1.00 95.69 72 ALA A C 1
ATOM 543 O O . ALA A 1 72 ? -2.374 -4.465 6.198 1.00 95.69 72 ALA A O 1
ATOM 544 N N . GLU A 1 73 ? -4.186 -3.137 6.015 1.00 96.69 73 GLU A N 1
ATOM 545 C CA . GLU A 1 73 ? -4.845 -3.953 4.995 1.00 96.69 73 GLU A CA 1
ATOM 546 C C . GLU A 1 73 ? -4.124 -3.818 3.651 1.00 96.69 73 GLU A C 1
ATOM 548 O O . GLU A 1 73 ? -3.531 -2.783 3.341 1.00 96.69 73 GLU A O 1
ATOM 553 N N . VAL A 1 74 ? -4.192 -4.849 2.804 1.00 96.19 74 VAL A N 1
ATOM 554 C CA . VAL A 1 74 ? -3.571 -4.795 1.465 1.00 96.19 74 VAL A CA 1
ATOM 555 C C . VAL A 1 74 ? -4.188 -3.674 0.618 1.00 96.19 74 VAL A C 1
ATOM 557 O O . VAL A 1 74 ? -3.480 -3.032 -0.156 1.00 96.19 74 VAL A O 1
ATOM 560 N N . SER A 1 75 ? -5.484 -3.406 0.796 1.00 96.31 75 SER A N 1
ATOM 561 C CA . SER A 1 75 ? -6.217 -2.335 0.109 1.00 96.31 75 SER A CA 1
ATOM 562 C C . SER A 1 75 ? -5.815 -0.924 0.534 1.00 96.31 75 SER A C 1
ATOM 564 O O . SER A 1 75 ? -6.103 0.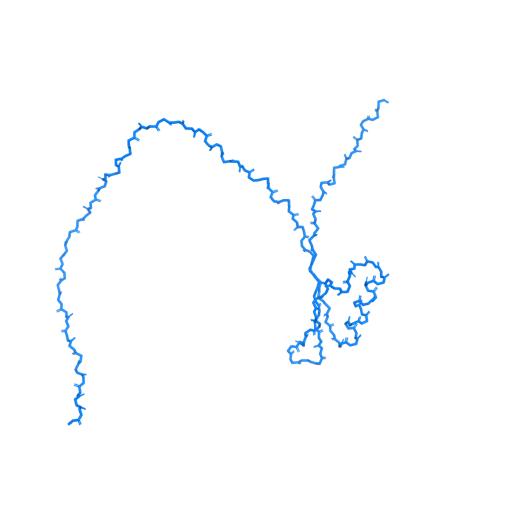020 -0.197 1.00 96.31 75 SER A O 1
ATOM 566 N N . ASP A 1 76 ? -5.163 -0.766 1.689 1.00 96.38 76 ASP A N 1
ATOM 567 C CA . ASP A 1 76 ? -4.736 0.550 2.179 1.00 96.38 76 ASP A CA 1
ATOM 568 C C . ASP A 1 76 ? -3.501 1.072 1.426 1.00 96.38 76 ASP A C 1
ATOM 570 O O . ASP A 1 76 ? -3.178 2.263 1.468 1.00 96.38 76 ASP A O 1
ATOM 574 N N . TRP A 1 77 ? -2.790 0.176 0.739 1.00 97.88 77 TRP A N 1
ATOM 575 C CA . TRP A 1 77 ? -1.611 0.498 -0.050 1.00 97.88 77 TRP A CA 1
ATOM 576 C C . TRP A 1 77 ? -1.988 0.962 -1.455 1.00 97.88 77 TRP A C 1
ATOM 578 O O . TRP A 1 77 ? -2.859 0.393 -2.115 1.00 97.88 77 TRP A O 1
ATOM 588 N N . SER A 1 78 ? -1.264 1.956 -1.972 1.00 97.38 78 SER A N 1
ATOM 589 C CA . SER A 1 78 ? -1.395 2.339 -3.376 1.00 97.38 78 SER A CA 1
ATOM 590 C C . SER A 1 78 ? -0.880 1.227 -4.304 1.00 97.38 78 SER A C 1
ATOM 592 O O . SER A 1 78 ? 0.077 0.518 -3.958 1.00 97.38 78 SER A O 1
ATOM 594 N N . PRO A 1 79 ? -1.469 1.067 -5.505 1.00 95.81 79 PRO A N 1
ATOM 595 C CA . PRO A 1 79 ? -0.961 0.124 -6.494 1.0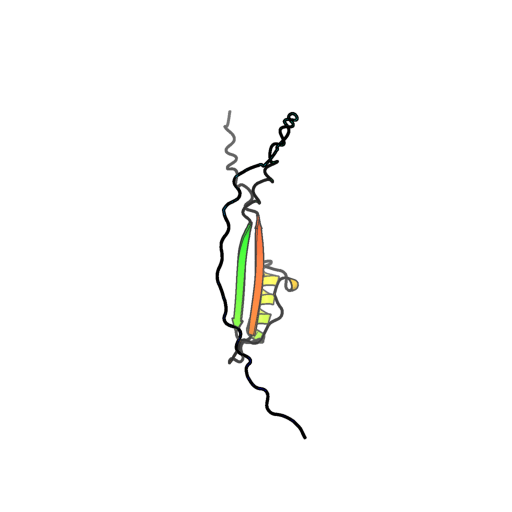0 95.81 79 PRO A CA 1
ATOM 596 C C . PRO A 1 79 ? 0.527 0.386 -6.773 1.00 95.81 79 PRO A C 1
ATOM 598 O O . PRO A 1 79 ? 0.890 1.549 -6.943 1.00 95.81 79 PRO A O 1
ATOM 601 N N . PRO A 1 80 ? 1.396 -0.641 -6.851 1.00 96.44 80 PRO A N 1
ATOM 602 C CA . PRO A 1 80 ? 2.815 -0.419 -7.098 1.00 96.44 80 PRO A CA 1
ATOM 603 C C . PRO A 1 80 ? 3.052 0.315 -8.424 1.00 96.44 80 PRO A C 1
ATOM 605 O O . PRO A 1 80 ? 2.718 -0.205 -9.491 1.00 96.44 80 PRO A O 1
ATOM 608 N N . GLN A 1 81 ? 3.637 1.509 -8.357 1.00 96.25 81 GLN A N 1
ATOM 609 C CA . GLN A 1 81 ? 3.921 2.357 -9.515 1.00 96.25 81 GLN A CA 1
ATOM 610 C C . GLN A 1 81 ? 5.411 2.308 -9.871 1.00 96.25 81 GLN A C 1
ATOM 612 O O . GLN A 1 81 ? 6.239 2.301 -8.961 1.00 96.25 81 GLN A O 1
ATOM 617 N N . PRO A 1 82 ? 5.787 2.293 -11.163 1.00 95.94 82 PRO A N 1
ATOM 618 C CA . PRO A 1 82 ? 7.187 2.352 -11.571 1.00 95.94 82 PRO A CA 1
ATOM 619 C C . PRO A 1 82 ? 7.880 3.610 -11.048 1.00 95.94 82 PRO A C 1
ATOM 621 O O . PRO A 1 82 ? 7.362 4.721 -11.187 1.00 95.94 82 PRO A O 1
ATOM 624 N N . VAL A 1 83 ? 9.076 3.443 -10.491 1.00 94.19 83 VAL A N 1
ATOM 625 C CA . VAL A 1 83 ? 9.955 4.569 -10.181 1.00 94.19 83 VAL A CA 1
ATOM 626 C C . VAL A 1 83 ? 10.685 4.947 -11.464 1.00 94.19 83 VAL A C 1
ATOM 628 O O . VAL A 1 83 ? 11.151 4.075 -12.199 1.00 94.19 83 VAL A O 1
ATOM 631 N N . LYS A 1 84 ? 10.764 6.249 -11.769 1.00 89.75 84 LYS A N 1
ATOM 632 C CA . LYS A 1 84 ? 11.486 6.715 -12.961 1.00 89.75 84 LYS A CA 1
ATOM 633 C C . LYS A 1 84 ? 12.896 6.119 -12.964 1.00 89.75 84 LYS A C 1
ATOM 635 O O . LYS A 1 84 ? 13.516 5.979 -11.911 1.00 89.75 84 LYS A O 1
ATOM 640 N N . ASN A 1 85 ? 13.386 5.778 -14.158 1.00 81.50 85 ASN A N 1
ATOM 641 C CA . ASN A 1 85 ? 14.772 5.368 -14.395 1.00 81.50 85 ASN A CA 1
ATOM 642 C C . ASN A 1 85 ? 15.296 4.200 -13.522 1.00 81.50 85 ASN A C 1
ATOM 644 O O . ASN A 1 85 ? 16.507 4.064 -13.365 1.00 81.50 85 ASN A O 1
ATOM 648 N N . SER A 1 86 ? 14.411 3.337 -13.007 1.00 85.38 86 SER A N 1
ATOM 649 C CA . SER A 1 86 ? 14.757 2.080 -12.328 1.00 85.38 86 SER A CA 1
ATOM 650 C C . SER A 1 86 ? 13.785 0.955 -12.717 1.00 85.38 86 SER A C 1
ATOM 652 O O . SER A 1 86 ? 12.692 1.204 -13.221 1.00 85.38 86 SER A O 1
ATOM 654 N N . ASN A 1 87 ? 14.179 -0.294 -12.453 1.00 91.19 87 ASN A N 1
ATOM 655 C CA . ASN A 1 87 ? 13.284 -1.459 -12.474 1.00 91.19 87 ASN A CA 1
ATOM 656 C C . ASN A 1 87 ? 12.464 -1.598 -11.173 1.00 91.19 87 ASN A C 1
ATOM 658 O O . ASN A 1 87 ? 11.719 -2.567 -10.999 1.00 91.19 87 ASN A O 1
ATOM 662 N N . ASP A 1 88 ? 12.625 -0.655 -10.245 1.00 96.38 88 ASP A N 1
ATOM 663 C CA . ASP A 1 88 ? 11.920 -0.627 -8.972 1.00 96.38 88 ASP A CA 1
ATOM 664 C C . ASP A 1 88 ? 10.523 -0.016 -9.091 1.00 96.38 88 ASP A C 1
ATOM 666 O O . ASP A 1 88 ? 10.224 0.809 -9.957 1.00 96.38 88 ASP A O 1
ATOM 670 N N . VAL A 1 89 ? 9.664 -0.412 -8.159 1.00 97.19 89 VAL A N 1
ATOM 671 C CA . VAL A 1 89 ? 8.327 0.142 -7.976 1.00 97.19 89 VAL A CA 1
ATOM 672 C C . VAL A 1 89 ? 8.197 0.735 -6.581 1.00 97.19 89 VAL A C 1
ATOM 674 O O . VAL A 1 89 ? 8.892 0.320 -5.652 1.00 97.19 89 VAL A O 1
ATOM 677 N N . ALA A 1 90 ? 7.281 1.685 -6.439 1.00 96.81 90 ALA A N 1
ATOM 678 C CA . ALA A 1 90 ? 6.909 2.282 -5.173 1.00 96.81 90 ALA A CA 1
ATOM 679 C C . ALA A 1 90 ? 5.441 1.995 -4.842 1.00 96.81 90 ALA A C 1
ATOM 681 O O . ALA A 1 90 ? 4.584 2.039 -5.722 1.00 96.81 90 ALA A O 1
ATOM 682 N N . SER A 1 91 ? 5.149 1.727 -3.574 1.00 97.12 91 SER A N 1
ATOM 683 C CA . SER A 1 91 ? 3.786 1.657 -3.038 1.00 97.12 91 SER A CA 1
ATOM 684 C C . SER A 1 91 ? 3.722 2.445 -1.733 1.00 97.12 91 SER A C 1
ATOM 686 O O . SER A 1 91 ? 4.674 2.427 -0.950 1.00 97.12 91 SER A O 1
ATOM 688 N N . SER A 1 92 ? 2.631 3.173 -1.518 1.00 96.81 92 SER A N 1
ATOM 689 C CA . SER A 1 92 ? 2.486 4.130 -0.423 1.00 96.81 92 SER A CA 1
ATOM 690 C C . SER A 1 92 ? 1.247 3.857 0.420 1.00 96.81 92 SER A C 1
ATOM 692 O O . SER A 1 92 ? 0.174 3.626 -0.132 1.00 96.81 92 SER A O 1
ATOM 694 N N . LEU A 1 93 ? 1.386 3.995 1.734 1.00 96.44 93 LEU A N 1
ATOM 695 C CA . LEU A 1 93 ? 0.320 3.944 2.730 1.00 96.44 93 LEU A CA 1
ATOM 696 C C . LEU A 1 93 ? 0.218 5.307 3.425 1.00 96.44 93 LEU A C 1
ATOM 698 O O . LEU A 1 93 ? 1.234 5.877 3.836 1.00 96.44 93 LEU A O 1
ATOM 702 N N . ILE A 1 94 ? -1.002 5.823 3.587 1.00 95.31 94 ILE A N 1
ATOM 703 C CA . ILE A 1 94 ? -1.278 7.060 4.331 1.00 95.31 94 ILE A CA 1
ATOM 704 C C . ILE A 1 94 ? -2.334 6.757 5.393 1.00 95.31 94 ILE A C 1
ATOM 706 O O . ILE A 1 94 ? -3.461 6.404 5.062 1.00 95.31 94 ILE A O 1
ATOM 710 N N . ARG A 1 95 ? -1.990 6.946 6.670 1.00 89.31 95 ARG A N 1
ATOM 711 C CA . ARG A 1 95 ? -2.889 6.721 7.811 1.00 89.31 95 ARG A CA 1
ATOM 712 C C . ARG A 1 95 ? -2.988 7.976 8.669 1.00 89.31 95 ARG A C 1
ATOM 714 O O . ARG A 1 95 ? -1.985 8.641 8.908 1.00 89.31 95 ARG A O 1
ATOM 721 N N . ARG A 1 96 ? -4.189 8.289 9.159 1.00 87.81 96 ARG A N 1
ATOM 722 C CA . ARG A 1 96 ? -4.421 9.363 10.136 1.00 87.81 96 ARG A CA 1
ATOM 723 C C . ARG A 1 96 ? -4.693 8.744 11.500 1.00 87.81 96 ARG A C 1
ATOM 725 O O . ARG A 1 96 ? -5.556 7.880 11.607 1.00 87.81 96 ARG A O 1
ATOM 732 N N . GLN A 1 97 ? -3.959 9.168 12.518 1.00 79.12 97 GLN A N 1
ATOM 733 C CA . GLN A 1 97 ? -4.212 8.806 13.907 1.00 79.12 97 GLN A CA 1
ATOM 734 C C . GLN A 1 97 ? -4.855 10.012 14.586 1.00 79.12 97 GLN A C 1
ATOM 736 O O . GLN A 1 97 ? -4.308 11.115 14.540 1.00 79.12 97 GLN A O 1
ATOM 741 N N . GLY A 1 98 ? -6.028 9.822 15.187 1.00 72.25 98 GLY A N 1
ATOM 742 C CA . GLY A 1 98 ? -6.568 10.824 16.097 1.00 72.25 98 GLY A CA 1
ATOM 743 C C . GLY A 1 98 ? -5.648 10.910 17.308 1.00 72.25 98 GLY A C 1
ATOM 744 O O . GLY A 1 98 ? -5.334 9.879 17.904 1.00 72.25 98 GLY A O 1
ATOM 745 N N . THR A 1 99 ? -5.208 12.112 17.667 1.00 61.34 99 THR A N 1
ATOM 746 C CA . THR A 1 99 ? -4.614 12.383 18.978 1.00 61.34 99 THR A CA 1
ATOM 747 C C . THR A 1 99 ? -5.719 12.239 20.022 1.00 61.34 99 THR A C 1
ATOM 749 O O . THR A 1 99 ? -6.308 13.206 20.491 1.00 61.34 99 THR A O 1
ATOM 752 N N . GLY A 1 100 ? -6.089 10.996 20.332 1.00 55.06 100 GLY A N 1
ATOM 753 C CA . GLY A 1 100 ? -6.926 10.715 21.484 1.00 55.06 100 GLY A CA 1
ATOM 754 C C . GLY A 1 100 ? -6.163 11.209 22.699 1.00 55.06 100 GLY A C 1
ATOM 755 O O . GLY A 1 100 ? -5.074 10.707 22.967 1.00 55.06 100 GLY A O 1
ATOM 756 N N . THR A 1 101 ? -6.703 12.228 23.363 1.00 51.16 101 THR A N 1
ATOM 757 C CA . THR A 1 101 ? -6.298 12.699 24.683 1.00 51.16 101 THR A CA 1
ATOM 758 C C . THR A 1 101 ? -5.871 11.501 25.523 1.00 51.16 101 THR A C 1
ATOM 760 O O . THR A 1 101 ? -6.710 10.722 25.973 1.00 51.16 101 THR A O 1
ATOM 763 N N . ILE A 1 102 ? -4.563 11.317 25.704 1.00 62.19 102 ILE A N 1
ATOM 764 C CA . ILE A 1 102 ? -4.054 10.423 26.737 1.00 62.19 102 ILE A CA 1
ATOM 765 C C . ILE A 1 102 ? -4.277 11.205 28.025 1.00 62.19 102 ILE A C 1
ATOM 767 O O . ILE A 1 102 ? -3.389 11.917 28.480 1.00 62.19 102 ILE A O 1
ATOM 771 N N . GLU A 1 103 ? -5.507 11.194 28.537 1.00 58.56 103 GLU A N 1
ATOM 772 C CA . GLU A 1 103 ? -5.803 11.757 29.847 1.00 58.56 103 GLU A CA 1
ATOM 773 C C . GLU A 1 103 ? -5.175 10.799 30.870 1.00 58.56 103 GLU A C 1
ATOM 775 O O . GLU A 1 103 ? -5.593 9.637 30.948 1.00 58.56 103 GLU A O 1
ATOM 780 N N . PRO A 1 104 ? -4.137 11.206 31.626 1.00 60.34 104 PRO A N 1
ATOM 781 C CA . PRO A 1 104 ? -3.638 10.391 32.716 1.00 60.34 104 PRO A CA 1
ATOM 782 C C . PRO A 1 104 ? -4.711 10.393 33.807 1.00 60.34 104 PRO A C 1
ATOM 784 O O . PRO A 1 104 ? -4.737 11.264 34.673 1.00 60.34 104 PRO A O 1
ATOM 787 N N . SER A 1 105 ? -5.625 9.424 33.751 1.00 55.28 105 SER A N 1
ATOM 788 C CA . SER A 1 105 ? -6.607 9.165 34.803 1.00 55.28 105 SER A CA 1
ATOM 789 C C . SER A 1 105 ? -5.883 8.626 36.043 1.00 55.28 105 SER A C 1
ATOM 791 O O . SER A 1 105 ? -5.909 7.435 36.350 1.00 55.28 105 SER A O 1
ATOM 793 N N . VAL A 1 106 ? -5.185 9.509 36.757 1.00 65.50 106 VAL A N 1
ATOM 794 C CA . VAL A 1 106 ? -4.785 9.285 38.144 1.00 65.50 106 VAL A CA 1
ATOM 795 C C . VAL A 1 106 ? -6.006 9.633 38.984 1.00 65.50 106 VAL A C 1
ATOM 797 O O . VAL A 1 106 ? -6.261 10.794 39.294 1.00 65.50 106 VAL A O 1
ATOM 800 N N . LYS A 1 107 ? -6.807 8.620 39.317 1.00 61.84 107 LYS A N 1
ATOM 801 C CA . LYS A 1 107 ? -7.858 8.771 40.327 1.00 61.84 107 LYS A CA 1
ATOM 802 C C . LYS A 1 107 ? -7.182 9.014 41.684 1.00 61.84 107 LYS A C 1
ATOM 804 O O . LYS A 1 107 ? -6.310 8.217 42.041 1.00 61.84 107 LYS A O 1
ATOM 809 N N . PRO A 1 108 ? -7.549 10.052 42.457 1.00 61.06 108 PRO A N 1
ATOM 810 C CA . PRO A 1 108 ? -7.092 10.153 43.835 1.00 61.06 108 PRO A CA 1
ATOM 811 C C . PRO A 1 108 ? -7.703 8.996 44.633 1.00 61.06 108 PRO A C 1
ATOM 813 O O . PRO A 1 108 ? -8.924 8.857 44.713 1.00 61.06 108 PRO A O 1
ATOM 816 N N . ASN A 1 109 ? -6.840 8.136 45.174 1.00 50.97 109 ASN A N 1
ATOM 817 C CA . ASN A 1 109 ? -7.229 7.115 46.138 1.00 50.97 109 ASN A CA 1
ATOM 818 C C . ASN A 1 109 ? -7.697 7.839 47.409 1.00 50.97 109 ASN A C 1
ATOM 820 O O . ASN A 1 109 ? -6.970 8.695 47.918 1.00 50.97 109 ASN A O 1
ATOM 824 N N . THR A 1 110 ? -8.923 7.553 47.843 1.00 61.31 110 THR A N 1
ATOM 825 C CA . THR A 1 110 ? -9.467 8.015 49.130 1.00 61.31 110 THR A CA 1
ATOM 826 C C . THR A 1 110 ? -8.907 7.165 50.257 1.00 61.31 110 THR A C 1
ATOM 828 O O . THR A 1 110 ? -8.770 5.940 50.039 1.00 61.31 110 THR A O 1
#

Secondary structure (DSSP, 8-state):
---------------------------------------------EEEEEEEEEEHHHHHHHHHHHHHTTS--GGGBPPPEEPTTSSEEEEEEEEEE---------PPP-

pLDDT: mean 73.54, std 21.3, range [36.38, 98.31]